Protein AF-A0A372NNR8-F1 (afdb_monomer_lite)

Foldseek 3Di:
DDPDPVPDDCVQQVLVVLVVLLVVLLVVLVDDDPDWDWDDDPHDTDTHDLSNVSNVSSVVSVVSSVVCVVQVVLFQDPVLSNLLSCLQVVLSVVVSCDSVVVDDPDPDDPDDPPPDPVVVVSVVVVVVSNVVSVVSNVVSVVSVCCRRVVSNVVVVVVVD

InterPro domains:
  IPR036927 Cytochrome c oxidase-like, subunit I superfamily [G3DSA:1.20.210.10] (8-158)
  IPR036927 Cytochrome c oxidase-like, subunit I superfamily [SSF81442] (10-155)

Sequence (160 aa):
MTIKFPFLNIKQKPFELFGLCAVVLFILSLVPFKQSSDINFHDTYFVFSIRSLFISCTVLFLFIWMLYLLTNKMSLSSKLSWIHTLATISTIAFLLMLPSGIISLNDSPKRYYAFAEAEQASFLNITTFYSAMAIILIVAQLLFLINIGAGLIKWALRRA

pLDDT: mean 80.9, std 16.67, range [40.88, 97.62]

Radius of gyration: 19.9 Å; chains: 1; bounding box: 61×29×56 Å

Secondary structure (DSSP, 8-state):
-----TT--TTT-TTHHHHHHHHHHHHHHTS----EEEEEETTEEEEEEHHHHHHHHHHHHHHHHHHHHHHGGG-S-HHHHHHHHHHHHHHHHHHHHTTTTSS-S----S--S--HHHHHHHHHHHHHHHHHHHHHHHHHHHHHHHHHHHHHHHHHHTT-

Structure (mmCIF, N/CA/C/O backbone):
data_AF-A0A372NNR8-F1
#
_entry.id   AF-A0A372NNR8-F1
#
loop_
_atom_site.group_PDB
_atom_site.id
_atom_site.type_symbol
_atom_site.label_atom_id
_atom_site.label_alt_id
_atom_site.label_comp_id
_atom_site.label_asym_id
_atom_site.label_entity_id
_atom_site.label_seq_id
_atom_site.pdbx_PDB_ins_code
_atom_site.Cartn_x
_atom_site.Cartn_y
_atom_site.Cartn_z
_atom_site.occupancy
_atom_site.B_iso_or_equiv
_atom_site.auth_seq_id
_atom_site.auth_comp_id
_atom_site.auth_asym_id
_atom_site.auth_atom_id
_atom_site.pdbx_PDB_model_num
ATOM 1 N N . MET A 1 1 ? -31.094 -1.708 -15.450 1.00 40.88 1 MET A N 1
ATOM 2 C CA . MET A 1 1 ? -30.850 -2.832 -14.522 1.00 40.88 1 MET A CA 1
ATOM 3 C C . MET A 1 1 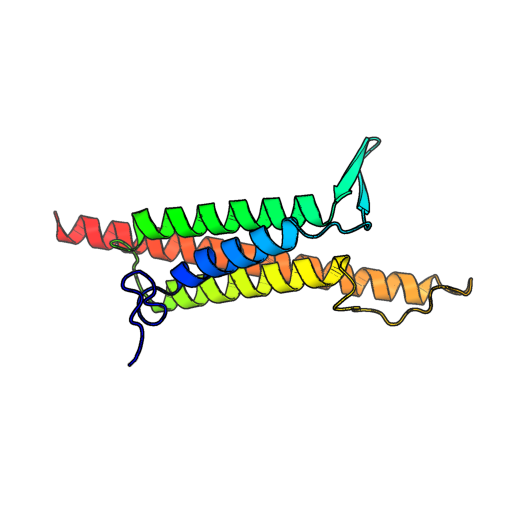? -29.422 -2.710 -14.005 1.00 40.88 1 MET A C 1
ATOM 5 O O . MET A 1 1 ? -28.489 -3.017 -14.730 1.00 40.88 1 MET A O 1
ATOM 9 N N . THR A 1 2 ? -29.223 -2.130 -12.822 1.00 51.84 2 THR A N 1
ATOM 10 C CA . THR A 1 2 ? -27.887 -1.959 -12.231 1.00 51.84 2 THR A CA 1
ATOM 11 C C . THR A 1 2 ? -27.511 -3.232 -11.486 1.00 51.84 2 THR A C 1
ATOM 13 O O . THR A 1 2 ? -28.121 -3.569 -10.474 1.00 51.84 2 THR A O 1
ATOM 16 N N . ILE A 1 3 ? -26.522 -3.956 -12.008 1.00 53.72 3 ILE A N 1
ATOM 17 C CA . ILE A 1 3 ? -25.941 -5.129 -11.353 1.00 53.72 3 ILE A CA 1
ATOM 18 C C . ILE A 1 3 ? -25.296 -4.640 -10.050 1.00 53.72 3 ILE A C 1
ATOM 20 O O . ILE A 1 3 ? -24.243 -4.005 -10.064 1.00 53.72 3 ILE A O 1
ATOM 24 N N . LYS A 1 4 ? -25.961 -4.865 -8.914 1.00 48.34 4 LYS A N 1
ATOM 25 C CA . LYS A 1 4 ? -25.379 -4.616 -7.593 1.00 48.34 4 LYS A CA 1
ATOM 26 C C . LYS A 1 4 ? -24.561 -5.842 -7.223 1.00 48.34 4 LYS A C 1
ATOM 28 O O . LYS A 1 4 ? -25.125 -6.853 -6.824 1.00 48.34 4 LYS A O 1
ATOM 33 N N . PHE A 1 5 ? -23.244 -5.753 -7.354 1.00 56.75 5 PHE A N 1
ATOM 34 C CA . PHE A 1 5 ? -22.347 -6.740 -6.768 1.00 56.75 5 PHE A CA 1
ATOM 35 C C . PHE A 1 5 ? -22.406 -6.585 -5.237 1.00 56.75 5 PHE A C 1
ATOM 37 O O . PHE A 1 5 ? -21.948 -5.565 -4.723 1.00 56.75 5 PHE A O 1
ATOM 44 N N . PRO A 1 6 ? -22.978 -7.542 -4.481 1.00 60.97 6 PRO A N 1
ATOM 45 C CA . PRO A 1 6 ? -23.166 -7.398 -3.031 1.00 60.97 6 PRO A CA 1
ATOM 46 C C . PRO A 1 6 ? -21.836 -7.343 -2.261 1.00 60.97 6 PRO A C 1
ATOM 48 O O . PRO A 1 6 ? -21.801 -6.929 -1.105 1.00 60.97 6 PRO A O 1
ATOM 51 N N . PHE A 1 7 ? -20.747 -7.747 -2.915 1.00 61.94 7 PHE A N 1
ATOM 52 C CA . PHE A 1 7 ? -19.391 -7.785 -2.382 1.00 61.94 7 PHE A CA 1
ATOM 53 C C . PHE A 1 7 ? -18.556 -6.532 -2.691 1.00 61.94 7 PHE A C 1
ATOM 55 O O . PHE A 1 7 ? -17.443 -6.451 -2.185 1.00 61.94 7 PHE A O 1
ATOM 62 N N . LEU A 1 8 ? -19.053 -5.586 -3.507 1.00 69.94 8 LEU A N 1
ATOM 63 C CA . LEU A 1 8 ? -18.301 -4.391 -3.909 1.00 69.94 8 LEU A CA 1
ATOM 64 C C . LEU A 1 8 ? -19.035 -3.104 -3.487 1.00 69.94 8 LEU A C 1
ATOM 66 O O . LEU A 1 8 ? -19.896 -2.579 -4.195 1.00 69.94 8 LEU A O 1
ATOM 70 N N . ASN A 1 9 ? -18.695 -2.585 -2.313 1.00 81.62 9 ASN A N 1
ATOM 71 C CA . ASN A 1 9 ? -19.169 -1.329 -1.749 1.00 81.62 9 ASN A CA 1
ATOM 72 C C . ASN A 1 9 ? -17.999 -0.389 -1.413 1.00 81.62 9 ASN A C 1
ATOM 74 O O . ASN A 1 9 ? -17.758 -0.028 -0.257 1.00 81.62 9 ASN A O 1
ATOM 78 N N . ILE A 1 10 ? -17.321 0.079 -2.462 1.00 81.44 10 ILE A N 1
ATOM 79 C CA . ILE A 1 10 ? -16.137 0.948 -2.376 1.00 81.44 10 ILE A CA 1
ATOM 80 C C . ILE A 1 10 ? -16.418 2.228 -1.572 1.00 81.44 10 ILE A C 1
ATOM 82 O O . ILE A 1 10 ? -15.566 2.681 -0.814 1.00 81.44 10 ILE A O 1
ATOM 86 N N . LYS A 1 11 ? -17.631 2.798 -1.675 1.00 81.38 11 LYS A N 1
ATOM 87 C CA . LYS A 1 11 ? -18.001 4.029 -0.949 1.00 81.38 11 LYS A CA 1
ATOM 88 C C . LYS A 1 11 ? -17.876 3.872 0.567 1.00 81.38 11 LYS A C 1
ATOM 90 O O . LYS A 1 11 ? -17.470 4.814 1.243 1.00 81.38 11 LYS A O 1
ATOM 95 N N . GLN A 1 12 ? -18.236 2.705 1.096 1.00 82.06 12 GLN A N 1
ATOM 96 C CA . GLN A 1 12 ? -18.204 2.432 2.535 1.00 82.06 12 GLN A CA 1
ATOM 97 C C . GLN A 1 12 ? -16.937 1.677 2.960 1.00 82.06 12 GLN A C 1
ATOM 99 O O . GLN A 1 12 ? -16.474 1.847 4.089 1.00 82.06 12 GLN A O 1
ATOM 104 N N . LYS A 1 13 ? -16.374 0.861 2.063 1.00 88.12 13 LYS A N 1
ATOM 105 C CA . LYS A 1 13 ? -15.235 -0.030 2.301 1.00 88.12 13 LYS A CA 1
ATOM 106 C C . LYS A 1 13 ? -14.141 0.229 1.258 1.00 88.12 13 LYS A C 1
ATOM 108 O O . LYS A 1 13 ? -14.004 -0.538 0.307 1.00 88.12 13 LYS A O 1
ATOM 113 N N . PRO A 1 14 ? -13.336 1.292 1.429 1.00 90.94 14 PRO A N 1
ATOM 114 C CA . PRO A 1 14 ? -12.308 1.655 0.453 1.00 90.94 14 PRO A CA 1
ATOM 115 C C . PRO A 1 14 ? -11.310 0.533 0.178 1.00 90.94 14 PRO A C 1
ATOM 117 O O . PRO A 1 14 ? -10.893 0.355 -0.960 1.00 90.94 14 PRO A O 1
ATOM 120 N N . PHE A 1 15 ? -10.978 -0.264 1.196 1.00 92.31 15 PHE A N 1
ATOM 121 C CA . PHE A 1 15 ? -9.998 -1.345 1.101 1.00 92.31 15 PHE A CA 1
ATOM 122 C C . PHE A 1 15 ? -10.355 -2.423 0.067 1.00 92.31 15 PHE A C 1
ATOM 124 O O . PHE A 1 15 ? -9.472 -3.163 -0.348 1.00 92.31 15 PHE A O 1
ATOM 131 N N . GLU A 1 16 ? -11.607 -2.520 -0.392 1.00 93.38 16 GLU A N 1
ATOM 132 C CA . GLU A 1 16 ? -11.984 -3.419 -1.493 1.00 93.38 16 GLU A CA 1
ATOM 133 C C . GLU A 1 16 ? -11.258 -3.083 -2.806 1.00 93.38 16 GLU A C 1
ATOM 135 O O . GLU A 1 16 ? -11.070 -3.964 -3.646 1.00 93.38 16 GLU A O 1
ATOM 140 N N . LEU A 1 17 ? -10.763 -1.847 -2.951 1.00 94.62 17 LEU A N 1
ATOM 141 C CA . LEU A 1 17 ? -9.874 -1.462 -4.046 1.00 94.62 17 LEU A CA 1
ATOM 142 C C . LEU A 1 17 ? -8.587 -2.293 -4.070 1.00 94.62 17 LEU A C 1
ATOM 144 O O . LEU A 1 17 ? -8.113 -2.604 -5.156 1.00 94.62 17 LEU A O 1
ATOM 148 N N . PHE A 1 18 ? -8.052 -2.720 -2.919 1.00 96.00 18 PHE A N 1
ATOM 149 C CA . PHE A 1 18 ? -6.886 -3.610 -2.895 1.00 96.00 18 PHE A CA 1
ATOM 150 C C . PHE A 1 18 ? -7.185 -4.952 -3.565 1.00 96.00 18 PHE A C 1
ATOM 152 O O . PHE A 1 18 ? -6.376 -5.424 -4.357 1.00 96.00 18 PHE A O 1
ATOM 159 N N . GLY A 1 19 ? -8.359 -5.536 -3.307 1.00 94.19 19 GLY A N 1
ATOM 160 C CA . GLY A 1 19 ? -8.788 -6.772 -3.963 1.00 94.19 19 GLY A CA 1
ATOM 161 C C . GLY A 1 19 ? -8.934 -6.596 -5.477 1.00 94.19 19 GLY A C 1
ATOM 162 O O . GLY A 1 19 ? -8.433 -7.415 -6.245 1.00 94.19 19 GLY A O 1
ATOM 163 N N . LEU A 1 20 ? -9.544 -5.490 -5.918 1.00 94.50 20 LEU A N 1
ATOM 164 C CA . LEU A 1 20 ? -9.673 -5.174 -7.345 1.00 94.50 20 LEU A CA 1
ATOM 165 C C . LEU A 1 20 ? -8.300 -4.986 -8.006 1.00 94.50 20 LEU A C 1
ATOM 167 O O . LEU A 1 20 ? -8.031 -5.586 -9.046 1.00 94.50 20 LEU A O 1
ATOM 171 N N . CYS A 1 21 ? -7.410 -4.205 -7.391 1.00 95.38 21 CYS A N 1
ATOM 172 C CA . CYS A 1 21 ? -6.052 -4.003 -7.886 1.00 95.38 21 CYS A CA 1
ATOM 173 C C . CYS A 1 21 ? -5.249 -5.308 -7.911 1.00 95.38 21 CYS A C 1
ATOM 175 O O . CYS A 1 21 ? -4.512 -5.537 -8.866 1.00 95.38 21 CYS A O 1
ATOM 177 N N . ALA A 1 22 ? -5.413 -6.186 -6.918 1.00 95.94 22 ALA A N 1
ATOM 178 C CA . ALA A 1 22 ? -4.773 -7.497 -6.910 1.00 95.94 22 ALA A CA 1
ATOM 179 C C . ALA A 1 22 ? -5.223 -8.355 -8.100 1.00 95.94 22 ALA A C 1
ATOM 181 O O . ALA A 1 22 ? -4.382 -8.939 -8.774 1.00 95.94 22 ALA A O 1
ATOM 182 N N . VAL A 1 23 ? -6.524 -8.385 -8.412 1.00 95.81 23 VAL A N 1
ATOM 183 C CA . VAL A 1 23 ? -7.039 -9.112 -9.587 1.00 95.81 23 VAL A CA 1
ATOM 184 C C . VAL A 1 23 ? -6.446 -8.552 -10.881 1.00 95.81 23 VAL A C 1
ATOM 186 O O . VAL A 1 23 ? -5.995 -9.321 -11.728 1.00 95.81 23 VAL A O 1
ATOM 189 N N . VAL A 1 24 ? -6.389 -7.225 -11.025 1.00 95.00 24 VAL A N 1
ATOM 190 C CA . VAL A 1 24 ? -5.794 -6.581 -12.208 1.00 95.00 24 VAL A CA 1
ATOM 191 C C . VAL A 1 24 ? -4.310 -6.933 -12.343 1.00 95.00 24 VAL A C 1
ATOM 193 O O . VAL A 1 24 ? -3.886 -7.368 -13.412 1.00 95.00 24 VAL A O 1
ATOM 196 N N . LEU A 1 25 ? -3.524 -6.801 -11.271 1.00 94.31 25 LEU A N 1
ATOM 197 C CA . LEU A 1 25 ? -2.094 -7.130 -11.279 1.00 94.31 25 LEU A CA 1
ATOM 198 C C . LEU A 1 25 ? -1.842 -8.617 -11.539 1.00 94.31 25 LEU A C 1
ATOM 200 O O . LEU A 1 25 ? -0.913 -8.963 -12.268 1.00 94.31 25 LEU A O 1
ATOM 204 N N . PHE A 1 26 ? -2.694 -9.492 -11.008 1.00 95.19 26 PHE A N 1
ATOM 205 C CA . PHE A 1 26 ? -2.616 -10.922 -11.264 1.00 95.19 26 PHE A CA 1
ATOM 206 C C . PHE A 1 26 ? -2.832 -11.228 -12.744 1.00 95.19 26 PHE A C 1
ATOM 208 O O . PHE A 1 26 ? -2.017 -11.928 -13.341 1.00 95.19 26 PHE A O 1
ATOM 215 N N . ILE A 1 27 ? -3.873 -10.655 -13.358 1.00 94.69 27 ILE A N 1
ATOM 216 C CA . ILE A 1 27 ? -4.137 -10.812 -14.795 1.00 94.69 27 ILE A CA 1
ATOM 217 C C . ILE A 1 27 ? -2.953 -10.282 -15.615 1.00 94.69 27 ILE A C 1
ATOM 219 O O . ILE A 1 27 ? -2.485 -10.970 -16.522 1.00 94.69 27 ILE A O 1
ATOM 223 N N . LEU A 1 28 ? -2.415 -9.108 -15.265 1.00 90.50 28 LEU A N 1
ATOM 224 C CA . LEU A 1 28 ? -1.228 -8.553 -15.923 1.00 90.50 28 LEU A CA 1
ATOM 225 C C . LEU A 1 28 ? -0.009 -9.473 -15.783 1.00 90.50 28 LEU A C 1
ATOM 227 O O . LEU A 1 28 ? 0.757 -9.610 -16.730 1.00 90.50 28 LEU A O 1
ATOM 231 N N . SER A 1 29 ? 0.152 -10.170 -14.658 1.00 89.75 29 SER A N 1
ATOM 232 C CA . SER A 1 29 ? 1.264 -11.107 -14.452 1.00 89.75 29 SER A CA 1
ATOM 233 C C . SER A 1 29 ? 1.238 -12.338 -15.369 1.00 89.75 29 SER A C 1
ATOM 235 O O . SER A 1 29 ? 2.256 -13.018 -15.517 1.00 89.75 29 SER A O 1
ATOM 237 N N . LEU A 1 30 ? 0.093 -12.643 -15.988 1.00 89.75 30 LEU A N 1
ATOM 238 C CA . LEU A 1 30 ? -0.030 -13.739 -16.953 1.00 89.75 30 LEU A CA 1
ATOM 239 C C . LEU A 1 30 ? 0.486 -13.347 -18.344 1.00 89.75 30 LEU A C 1
ATOM 241 O O . LEU A 1 30 ? 0.741 -14.224 -19.170 1.00 89.75 30 LEU A O 1
ATOM 245 N N . VAL A 1 31 ? 0.664 -12.049 -18.604 1.00 87.94 31 VAL A N 1
ATOM 246 C CA . VAL A 1 31 ? 1.198 -11.553 -19.872 1.00 87.94 31 VAL A CA 1
ATOM 247 C C . VAL A 1 31 ? 2.701 -11.873 -19.948 1.00 87.94 31 VAL A C 1
ATOM 249 O O . VAL A 1 31 ? 3.449 -11.554 -19.020 1.00 87.94 31 VAL A O 1
ATOM 252 N N . PRO A 1 32 ? 3.183 -12.502 -21.037 1.00 77.81 32 PRO A N 1
ATOM 253 C CA . PRO A 1 32 ? 4.587 -12.867 -21.180 1.00 77.81 32 PRO A CA 1
ATOM 254 C C . PRO A 1 32 ? 5.436 -11.637 -21.526 1.00 77.81 32 PRO A C 1
ATOM 256 O O . PRO A 1 32 ? 5.688 -11.328 -22.691 1.00 77.81 32 PRO A O 1
ATOM 259 N N . PHE A 1 33 ? 5.902 -10.930 -20.500 1.00 73.94 33 PHE A N 1
ATOM 260 C CA . PHE A 1 33 ? 6.883 -9.862 -20.662 1.00 73.94 33 PHE A CA 1
ATOM 261 C C . PHE A 1 33 ? 8.290 -10.444 -20.841 1.00 73.94 33 PHE A C 1
ATOM 263 O O . PHE A 1 33 ? 8.739 -11.261 -20.041 1.00 73.94 33 PHE A O 1
ATOM 270 N N . LYS A 1 34 ? 9.010 -9.989 -21.873 1.00 68.62 34 LYS A N 1
ATOM 271 C CA . LYS A 1 34 ? 10.403 -10.393 -22.152 1.00 68.62 34 LYS A CA 1
ATOM 272 C C . LYS A 1 34 ? 11.450 -9.576 -21.381 1.00 68.62 34 LYS A C 1
ATOM 274 O O . LYS A 1 34 ? 12.640 -9.784 -21.572 1.00 68.62 34 LYS A O 1
ATOM 279 N N . GLN A 1 35 ? 11.015 -8.624 -20.557 1.00 66.25 35 GLN A N 1
ATOM 280 C CA . GLN A 1 35 ? 11.888 -7.689 -19.857 1.00 66.25 35 GLN A CA 1
ATOM 281 C C . GLN A 1 35 ? 12.224 -8.223 -18.457 1.00 66.25 35 GLN A C 1
ATOM 283 O O . GLN A 1 35 ? 11.332 -8.417 -17.624 1.00 66.25 35 GLN A O 1
ATOM 288 N N . SER A 1 36 ? 13.509 -8.469 -18.213 1.00 65.19 36 SER A N 1
ATOM 289 C CA . SER A 1 36 ? 14.078 -8.742 -16.893 1.00 65.19 36 SER A CA 1
ATOM 290 C C . SER A 1 36 ? 14.868 -7.529 -16.410 1.00 65.19 36 SER A C 1
ATOM 292 O O . SER A 1 36 ? 15.457 -6.798 -17.208 1.00 65.19 36 SER A O 1
ATOM 294 N N . SER A 1 37 ? 14.837 -7.293 -15.103 1.00 60.53 37 SER A N 1
ATOM 295 C CA . SER A 1 37 ? 15.680 -6.312 -14.432 1.00 60.53 37 SER A CA 1
ATOM 296 C C . SER A 1 37 ? 16.684 -7.064 -13.571 1.00 60.53 37 SER A C 1
ATOM 298 O O . SER A 1 37 ? 16.297 -7.846 -12.700 1.00 60.53 37 SER A O 1
ATOM 300 N N . ASP A 1 38 ? 17.963 -6.820 -13.823 1.00 62.28 38 ASP A N 1
ATOM 301 C CA . ASP A 1 38 ? 19.051 -7.469 -13.103 1.00 62.28 38 ASP A CA 1
ATOM 302 C C . ASP A 1 38 ? 19.474 -6.565 -11.941 1.00 62.28 38 ASP A C 1
ATOM 304 O O . ASP A 1 38 ? 19.850 -5.407 -12.146 1.00 62.28 38 ASP A O 1
ATOM 308 N N . ILE A 1 39 ? 19.377 -7.072 -10.710 1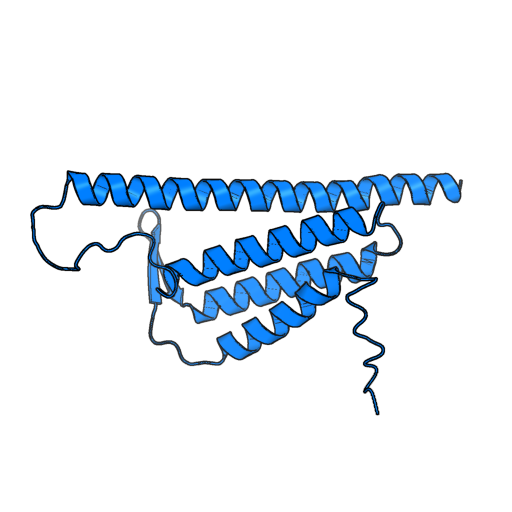.00 61.31 39 ILE A N 1
ATOM 309 C CA . ILE A 1 39 ? 19.843 -6.378 -9.506 1.00 61.31 39 ILE A CA 1
ATOM 310 C C . ILE A 1 39 ? 21.130 -7.063 -9.047 1.00 61.31 39 ILE A C 1
ATOM 312 O O . ILE A 1 39 ? 21.114 -8.229 -8.648 1.00 61.31 39 ILE A O 1
ATOM 316 N N . ASN A 1 40 ? 22.241 -6.327 -9.092 1.00 63.19 40 ASN A N 1
ATOM 317 C CA . ASN A 1 40 ? 23.520 -6.780 -8.553 1.00 63.19 40 ASN A CA 1
ATOM 318 C C . ASN A 1 40 ? 23.544 -6.525 -7.047 1.00 63.19 40 ASN A C 1
ATOM 320 O O . ASN A 1 40 ? 23.583 -5.370 -6.619 1.00 63.19 40 ASN A O 1
ATOM 324 N N . PHE A 1 41 ? 23.523 -7.588 -6.244 1.00 59.91 41 PHE A N 1
ATOM 325 C CA . PHE A 1 41 ? 23.625 -7.478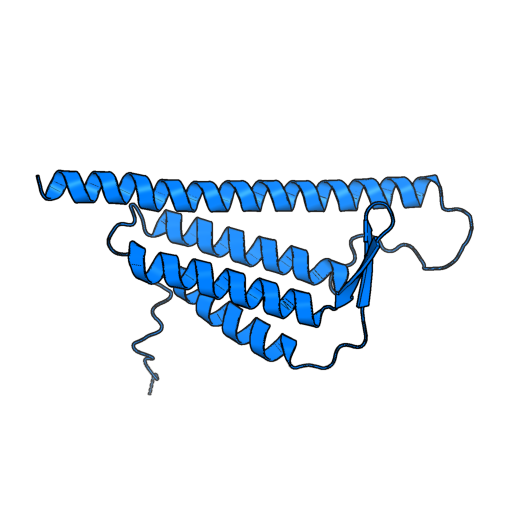 -4.792 1.00 59.91 41 PHE A CA 1
ATOM 326 C C . PHE A 1 41 ? 24.918 -8.130 -4.313 1.00 59.91 41 PHE A C 1
ATOM 328 O O . PHE A 1 41 ? 24.977 -9.353 -4.237 1.00 59.91 41 PHE A O 1
ATOM 335 N N . HIS A 1 42 ? 25.937 -7.308 -4.027 1.00 54.47 42 HIS A N 1
ATOM 336 C CA . HIS A 1 42 ? 27.204 -7.696 -3.385 1.00 54.47 42 HIS A CA 1
ATOM 337 C C . HIS A 1 42 ? 27.750 -9.082 -3.809 1.00 54.47 42 HIS A C 1
ATOM 339 O O . HIS A 1 42 ? 28.148 -9.848 -2.947 1.00 54.47 42 HIS A O 1
ATOM 345 N N . ASP A 1 43 ? 27.746 -9.401 -5.114 1.00 55.25 43 ASP A N 1
ATOM 346 C CA . ASP A 1 43 ? 28.229 -10.656 -5.746 1.00 55.25 43 ASP A CA 1
ATOM 347 C C . ASP A 1 43 ? 27.173 -11.731 -6.095 1.00 55.25 43 ASP A C 1
ATOM 349 O O . ASP A 1 43 ? 27.519 -12.801 -6.594 1.00 55.25 43 ASP A O 1
ATOM 353 N N . THR A 1 44 ? 25.873 -11.452 -5.935 1.00 47.44 44 THR A N 1
ATOM 354 C CA . THR A 1 44 ? 24.779 -12.300 -6.458 1.00 47.44 44 THR A CA 1
ATOM 355 C C . THR A 1 44 ? 23.954 -11.562 -7.514 1.00 47.44 44 THR A C 1
ATOM 357 O O . THR A 1 44 ? 23.514 -10.431 -7.298 1.00 47.44 44 THR A O 1
ATOM 360 N N . TYR A 1 45 ? 23.697 -12.227 -8.646 1.00 51.03 45 TYR A N 1
ATOM 361 C CA . TYR A 1 45 ? 22.767 -11.752 -9.671 1.00 51.03 45 TYR A CA 1
ATOM 362 C C . TYR A 1 45 ? 21.341 -12.168 -9.306 1.00 51.03 45 TYR A C 1
ATOM 364 O O . TYR A 1 45 ? 20.958 -13.327 -9.482 1.00 51.03 45 TYR A O 1
ATOM 372 N N . PHE A 1 46 ? 20.538 -11.225 -8.812 1.00 58.84 46 PHE A N 1
ATOM 373 C CA . PHE A 1 46 ? 19.097 -11.428 -8.688 1.00 58.84 46 PHE A CA 1
ATOM 374 C C . PHE A 1 46 ? 18.410 -10.947 -9.967 1.00 58.84 46 PHE A C 1
ATOM 376 O O . PHE A 1 46 ? 18.253 -9.747 -10.194 1.00 58.84 46 PHE A O 1
ATOM 383 N N . VAL A 1 47 ? 17.985 -11.897 -10.800 1.00 63.19 47 VAL A N 1
ATOM 384 C CA . VAL A 1 47 ? 17.174 -11.618 -11.991 1.00 63.19 47 VAL A CA 1
ATOM 385 C C . VAL A 1 47 ? 15.711 -11.508 -11.561 1.00 63.19 47 VAL A C 1
ATOM 387 O O . VAL A 1 47 ? 15.044 -12.516 -11.310 1.00 63.19 47 VAL A O 1
ATOM 390 N N . PHE A 1 48 ? 15.195 -10.283 -11.465 1.00 69.44 48 PHE A N 1
ATOM 391 C CA . PHE A 1 48 ? 13.778 -10.036 -11.209 1.00 69.44 48 PHE A CA 1
ATOM 392 C C . PHE A 1 48 ? 13.039 -9.820 -12.528 1.00 69.44 48 PHE A C 1
ATOM 394 O O . PHE A 1 48 ? 13.299 -8.879 -13.275 1.00 69.44 48 PHE A O 1
ATOM 401 N N . SER A 1 49 ? 12.068 -10.684 -12.821 1.00 78.44 49 SER A N 1
ATOM 402 C CA . SER A 1 49 ? 11.153 -10.448 -13.939 1.00 78.44 49 SER A CA 1
ATOM 403 C C . SER A 1 49 ? 10.046 -9.474 -13.526 1.00 78.44 49 SER A C 1
ATOM 405 O O . SER A 1 49 ? 9.558 -9.524 -12.392 1.00 78.44 49 SER A O 1
ATOM 407 N N . ILE A 1 50 ? 9.579 -8.634 -14.456 1.00 81.00 50 ILE A N 1
ATOM 408 C CA . ILE A 1 50 ? 8.403 -7.772 -14.224 1.00 81.00 50 ILE A CA 1
ATOM 409 C C . ILE A 1 50 ? 7.163 -8.595 -13.828 1.00 81.00 50 ILE A C 1
ATOM 411 O O . ILE A 1 50 ? 6.339 -8.157 -13.028 1.00 81.00 50 ILE A O 1
ATOM 415 N N . ARG A 1 51 ? 7.081 -9.845 -14.303 1.00 85.56 51 ARG A N 1
ATOM 416 C CA . ARG A 1 51 ? 6.072 -10.818 -13.879 1.00 85.56 51 ARG A CA 1
ATOM 417 C C . ARG A 1 51 ? 6.168 -11.130 -12.386 1.00 85.56 51 ARG A C 1
ATOM 419 O O . ARG A 1 51 ? 5.156 -11.051 -11.695 1.00 85.56 51 ARG A O 1
ATOM 426 N N . SER A 1 52 ? 7.359 -11.464 -11.887 1.00 86.38 52 SER A N 1
ATOM 427 C CA . SER A 1 52 ? 7.587 -11.716 -10.457 1.00 86.38 52 SER A CA 1
ATOM 428 C C . SER A 1 52 ? 7.190 -10.500 -9.623 1.00 86.38 52 SER A C 1
ATOM 430 O O . SER A 1 52 ? 6.600 -10.646 -8.558 1.00 86.38 52 SER A O 1
ATOM 432 N N . LEU A 1 53 ? 7.451 -9.299 -10.139 1.00 87.25 53 LEU A N 1
ATOM 433 C CA . LEU A 1 53 ? 7.103 -8.044 -9.489 1.00 87.25 53 LEU A CA 1
ATOM 434 C C . LEU A 1 53 ? 5.572 -7.861 -9.388 1.00 87.25 53 LEU A C 1
ATOM 436 O O . LEU A 1 53 ? 5.056 -7.618 -8.295 1.00 87.25 53 LEU A O 1
ATOM 440 N N . PHE A 1 54 ? 4.818 -8.088 -10.471 1.00 91.19 54 PHE A N 1
ATOM 441 C CA . PHE A 1 54 ? 3.348 -8.066 -10.426 1.00 91.19 54 PHE A CA 1
ATOM 442 C C . PHE A 1 54 ? 2.751 -9.128 -9.495 1.00 91.19 54 PHE A C 1
ATOM 444 O O . PHE A 1 54 ? 1.784 -8.837 -8.786 1.00 91.19 54 PHE A O 1
ATOM 451 N N . ILE A 1 55 ? 3.331 -10.332 -9.444 1.00 92.75 55 ILE A N 1
ATOM 452 C CA . ILE A 1 55 ? 2.903 -11.383 -8.508 1.00 92.75 55 ILE A CA 1
ATOM 453 C C . ILE A 1 55 ? 3.145 -10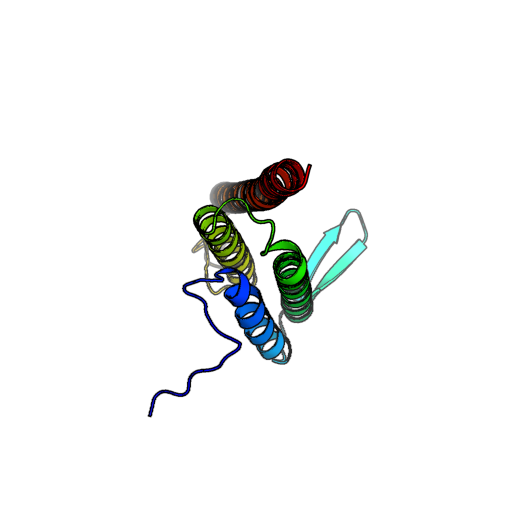.936 -7.060 1.00 92.75 55 ILE A C 1
ATOM 455 O O . ILE A 1 55 ? 2.232 -11.021 -6.240 1.00 92.75 55 ILE A O 1
ATOM 459 N N . SER A 1 56 ? 4.323 -10.393 -6.746 1.00 92.12 56 SER A N 1
ATOM 460 C CA . SER A 1 56 ? 4.633 -9.878 -5.406 1.00 92.12 56 SER A CA 1
ATOM 461 C C . SER A 1 56 ? 3.662 -8.777 -4.973 1.00 92.12 56 SER A C 1
ATOM 463 O O . SER A 1 56 ? 3.127 -8.825 -3.864 1.00 92.12 56 SER A O 1
ATOM 465 N N . CYS A 1 57 ? 3.359 -7.819 -5.855 1.00 94.31 57 CYS A N 1
ATOM 466 C CA . CYS A 1 57 ? 2.376 -6.771 -5.563 1.00 94.31 57 CYS A CA 1
ATOM 467 C C . CYS A 1 57 ? 0.950 -7.324 -5.414 1.00 94.31 57 CYS A C 1
ATOM 469 O O . CYS A 1 57 ? 0.203 -6.854 -4.557 1.00 94.31 57 CYS A O 1
ATOM 471 N N . THR A 1 58 ? 0.582 -8.348 -6.190 1.00 96.38 58 THR A N 1
ATOM 472 C CA . THR A 1 58 ? -0.701 -9.058 -6.042 1.00 96.38 58 THR A CA 1
ATOM 473 C C . THR A 1 58 ? -0.826 -9.660 -4.645 1.00 96.38 58 THR A C 1
ATOM 475 O O . THR A 1 58 ? -1.818 -9.420 -3.958 1.00 96.38 58 THR A O 1
ATOM 478 N N . VAL A 1 59 ? 0.190 -10.407 -4.202 1.00 97.06 59 VAL A N 1
ATOM 479 C CA . VAL A 1 59 ? 0.210 -11.033 -2.872 1.00 97.06 59 VAL A CA 1
ATOM 480 C C . VAL A 1 59 ? 0.139 -9.974 -1.773 1.00 97.06 59 VAL A C 1
ATOM 482 O O . VAL A 1 59 ? -0.651 -10.120 -0.842 1.00 97.06 59 VAL A O 1
ATOM 485 N N . LEU A 1 60 ? 0.894 -8.879 -1.905 1.00 95.94 60 LEU A N 1
ATOM 486 C CA . LEU A 1 60 ? 0.869 -7.770 -0.950 1.00 95.94 60 LEU A CA 1
ATOM 487 C C . LEU A 1 60 ? -0.526 -7.135 -0.838 1.00 95.94 60 LEU A C 1
ATOM 489 O O . LEU A 1 60 ? -1.022 -6.920 0.268 1.00 95.94 60 LEU A O 1
ATOM 493 N N . PHE A 1 61 ? -1.188 -6.863 -1.964 1.00 97.12 61 PHE A N 1
ATOM 494 C CA . PHE A 1 61 ? -2.540 -6.304 -1.958 1.00 97.12 61 PHE A CA 1
ATOM 495 C C . PHE A 1 61 ? -3.575 -7.272 -1.392 1.00 97.12 61 PHE A C 1
ATOM 497 O O . PHE A 1 61 ? -4.421 -6.841 -0.609 1.00 97.12 61 PHE A O 1
ATOM 504 N N . LEU A 1 62 ? -3.492 -8.569 -1.704 1.00 97.06 62 LEU A N 1
ATOM 505 C CA . LEU A 1 62 ? -4.358 -9.577 -1.086 1.00 97.06 62 LEU A CA 1
ATOM 506 C C . LEU A 1 62 ? -4.139 -9.663 0.425 1.00 97.06 62 LEU A C 1
ATOM 508 O O . LEU A 1 62 ? -5.109 -9.753 1.177 1.00 97.06 62 LEU A O 1
ATOM 512 N N . PHE A 1 63 ? -2.888 -9.585 0.876 1.00 97.12 63 PHE A N 1
ATOM 513 C CA . PHE A 1 63 ? -2.551 -9.592 2.294 1.00 97.12 63 PHE A CA 1
ATOM 514 C C . PHE A 1 63 ? -3.162 -8.389 3.026 1.00 97.12 63 PHE A C 1
ATOM 516 O O . PHE A 1 63 ? -3.879 -8.568 4.013 1.00 97.12 63 PHE A O 1
ATOM 523 N N . ILE A 1 64 ? -2.967 -7.170 2.512 1.00 95.62 64 ILE A N 1
ATOM 524 C CA . ILE A 1 64 ? -3.547 -5.949 3.100 1.00 95.62 64 ILE A CA 1
ATOM 525 C C . ILE A 1 64 ? -5.082 -5.994 3.051 1.00 95.62 64 ILE A C 1
ATOM 527 O O . ILE A 1 64 ? -5.749 -5.649 4.030 1.00 95.62 64 ILE A O 1
ATOM 531 N N . TRP A 1 65 ? -5.656 -6.454 1.938 1.00 95.75 65 TRP A N 1
ATOM 532 C CA . TRP A 1 65 ? -7.101 -6.622 1.789 1.00 95.75 65 TRP A CA 1
ATOM 533 C C . TRP A 1 65 ? -7.675 -7.579 2.841 1.00 95.75 65 TRP A C 1
ATOM 535 O O . TRP A 1 65 ? -8.658 -7.250 3.507 1.00 95.75 65 TRP A O 1
ATOM 545 N N . MET A 1 66 ? -7.024 -8.724 3.052 1.00 95.62 66 MET A N 1
ATOM 546 C CA . MET A 1 66 ? -7.399 -9.706 4.068 1.00 95.62 66 MET A CA 1
ATOM 547 C C . MET A 1 66 ? -7.303 -9.130 5.485 1.00 95.62 66 MET A C 1
ATOM 549 O O . MET A 1 66 ? -8.235 -9.304 6.273 1.00 95.62 66 MET A O 1
ATOM 553 N N . LEU A 1 67 ? -6.234 -8.395 5.810 1.00 94.94 67 LEU A N 1
ATOM 554 C CA . LEU A 1 67 ? -6.124 -7.720 7.106 1.00 94.94 67 LEU A CA 1
ATOM 555 C C . LEU A 1 67 ? -7.294 -6.758 7.334 1.00 94.94 67 LEU A C 1
ATOM 557 O O . LEU A 1 67 ? -7.888 -6.754 8.415 1.00 94.94 67 LEU A O 1
ATOM 561 N N . TYR A 1 68 ? -7.684 -5.985 6.320 1.00 94.00 68 TYR A N 1
ATOM 562 C CA . TYR A 1 68 ? -8.859 -5.122 6.415 1.00 94.00 68 TYR A CA 1
ATOM 563 C C . TYR A 1 68 ? -10.163 -5.896 6.584 1.00 94.00 68 TYR A C 1
ATOM 565 O O . TYR A 1 68 ? -10.998 -5.487 7.388 1.00 94.00 68 TYR A O 1
ATOM 573 N N . LEU A 1 69 ? -10.359 -7.018 5.889 1.00 92.25 69 LEU A N 1
ATOM 574 C CA . LEU A 1 69 ? -11.554 -7.846 6.082 1.00 92.25 69 LEU A CA 1
ATOM 575 C C . LEU A 1 69 ? -11.700 -8.304 7.540 1.00 92.25 69 LEU A C 1
ATOM 577 O O . LEU A 1 69 ? -12.809 -8.279 8.082 1.00 92.25 69 LEU A O 1
ATOM 581 N N . LEU A 1 70 ? -10.584 -8.644 8.188 1.00 92.19 70 LEU A N 1
ATOM 582 C CA . LEU A 1 70 ? -10.551 -9.060 9.591 1.00 92.19 70 LEU A CA 1
ATOM 583 C C . LEU A 1 70 ? -10.749 -7.884 10.564 1.00 92.19 70 LEU A C 1
ATOM 585 O O . LEU A 1 70 ? -11.413 -8.028 11.591 1.00 92.19 70 LEU A O 1
ATOM 589 N N . THR A 1 71 ? -10.206 -6.708 10.244 1.00 92.25 71 THR A N 1
ATOM 590 C CA . THR A 1 71 ? -10.080 -5.578 11.188 1.00 92.25 71 THR A CA 1
ATOM 591 C C . THR A 1 71 ? -11.036 -4.411 10.943 1.00 92.25 71 THR A C 1
ATOM 593 O O . THR A 1 71 ? -11.164 -3.536 11.800 1.00 92.25 71 THR A O 1
ATOM 596 N N . ASN A 1 72 ? -11.774 -4.382 9.830 1.00 86.88 72 ASN A N 1
ATOM 597 C CA . ASN A 1 72 ? -12.618 -3.242 9.448 1.00 86.88 72 ASN A CA 1
ATOM 598 C C . ASN A 1 72 ? -13.687 -2.891 10.500 1.00 86.88 72 ASN A C 1
ATOM 600 O O . ASN A 1 72 ? -13.990 -1.721 10.713 1.00 86.88 72 ASN A O 1
ATOM 604 N N . LYS A 1 73 ? -14.226 -3.887 11.217 1.00 86.38 73 LYS A N 1
ATOM 605 C CA . LYS A 1 73 ? -15.195 -3.657 12.310 1.00 86.38 73 LYS A CA 1
ATOM 606 C C . LYS A 1 73 ? -14.604 -2.866 13.487 1.00 86.38 73 LYS A C 1
ATOM 608 O O . LYS A 1 73 ? -15.356 -2.310 14.280 1.00 86.38 73 LYS A O 1
ATOM 613 N N . MET A 1 74 ? -13.278 -2.849 13.597 1.00 89.00 74 MET A N 1
ATOM 614 C CA . MET A 1 74 ? -12.504 -2.224 14.668 1.00 89.00 74 MET A CA 1
ATOM 615 C C . MET A 1 74 ? -11.721 -1.009 14.161 1.00 89.00 74 MET A C 1
ATOM 617 O O . MET A 1 74 ? -10.881 -0.495 14.881 1.00 89.00 74 MET A O 1
ATOM 621 N N . SER A 1 75 ? -11.954 -0.543 12.931 1.00 89.44 75 SER A N 1
ATOM 622 C CA . SER A 1 75 ? -11.269 0.640 12.401 1.00 89.44 75 SER A CA 1
ATOM 623 C C . SER A 1 75 ? -11.821 1.925 13.028 1.00 89.44 75 SER A C 1
ATOM 625 O O . SER A 1 75 ? -13.036 2.094 13.142 1.00 89.44 75 SER A O 1
ATOM 627 N N . LEU A 1 76 ? -10.937 2.852 13.408 1.00 90.81 76 LEU A N 1
ATOM 628 C CA . LEU A 1 76 ? -11.312 4.117 14.047 1.00 90.81 76 LEU A CA 1
ATOM 629 C C . LEU A 1 76 ? -12.158 5.007 13.126 1.00 90.81 76 LEU A C 1
ATOM 631 O O . LEU A 1 76 ? -13.140 5.607 13.573 1.00 90.81 76 LEU A O 1
ATOM 635 N N . SER A 1 77 ? -11.761 5.129 11.858 1.00 91.44 77 SER A N 1
ATOM 636 C CA . SER A 1 77 ? -12.410 6.013 10.890 1.00 91.44 77 SER A CA 1
ATOM 637 C C . SER A 1 77 ? -12.306 5.488 9.460 1.00 91.44 77 SER A C 1
ATOM 639 O O . SER A 1 77 ? -11.236 5.096 8.994 1.00 91.44 77 SER A O 1
ATOM 641 N N . SER A 1 78 ? -13.412 5.584 8.717 1.00 90.56 78 SER A N 1
ATOM 642 C CA . SER A 1 78 ? -13.441 5.288 7.277 1.00 90.56 78 SER A CA 1
ATOM 643 C C . SER A 1 78 ? -12.557 6.254 6.471 1.00 90.56 78 SER A C 1
ATOM 645 O O . SER A 1 78 ? -11.953 5.850 5.480 1.00 90.56 78 SER A O 1
ATOM 647 N N . LYS A 1 79 ? -12.393 7.508 6.926 1.00 92.56 79 LYS A N 1
ATOM 648 C CA . LYS A 1 79 ? -11.527 8.496 6.255 1.00 92.56 79 LYS A CA 1
ATOM 649 C C . LYS A 1 79 ? -10.055 8.075 6.276 1.00 92.56 79 LYS A C 1
ATOM 651 O O . LYS A 1 79 ? -9.379 8.196 5.263 1.00 92.56 79 LYS A O 1
ATOM 656 N N . LEU A 1 80 ? -9.570 7.539 7.401 1.00 93.44 80 LEU A N 1
ATOM 657 C CA . LEU A 1 80 ? -8.196 7.030 7.500 1.00 93.44 80 LEU A CA 1
ATOM 658 C C . LEU A 1 80 ? -8.000 5.801 6.608 1.00 93.44 80 LEU A C 1
ATOM 660 O O . LEU A 1 80 ? -6.968 5.683 5.954 1.00 93.44 80 LEU A O 1
ATOM 664 N N . SER A 1 81 ? -9.010 4.928 6.517 1.00 94.25 81 SER A N 1
ATOM 665 C CA . SER A 1 81 ? -8.979 3.798 5.583 1.00 94.25 81 SER A CA 1
ATOM 666 C C . SER A 1 81 ? -8.897 4.256 4.126 1.00 94.25 81 SER A C 1
ATOM 668 O O . SER A 1 81 ? -8.164 3.653 3.348 1.00 94.25 81 SER A O 1
ATOM 670 N N . TRP A 1 82 ? -9.597 5.333 3.757 1.00 95.25 82 TRP A N 1
ATOM 671 C CA . TRP A 1 82 ? -9.498 5.946 2.429 1.00 95.25 82 TRP A CA 1
ATOM 672 C C . TRP A 1 82 ? -8.099 6.495 2.146 1.00 95.25 82 TRP A C 1
ATOM 674 O O . TRP A 1 82 ? -7.532 6.176 1.103 1.00 95.25 82 TRP A O 1
ATOM 684 N N . ILE A 1 83 ? -7.535 7.272 3.077 1.00 96.06 83 ILE A N 1
ATOM 685 C CA . ILE A 1 83 ? -6.195 7.861 2.927 1.00 96.06 83 ILE A CA 1
ATOM 686 C C . ILE A 1 83 ? -5.147 6.761 2.765 1.00 96.06 83 ILE A C 1
ATOM 688 O O . ILE A 1 83 ? -4.378 6.803 1.809 1.00 96.06 83 ILE A O 1
ATOM 692 N N . HIS A 1 84 ? -5.152 5.754 3.644 1.00 96.62 84 HIS A N 1
ATOM 693 C CA . HIS A 1 84 ? -4.235 4.622 3.534 1.00 96.62 84 HIS A CA 1
ATOM 694 C C . HIS A 1 84 ? -4.395 3.902 2.191 1.00 96.62 84 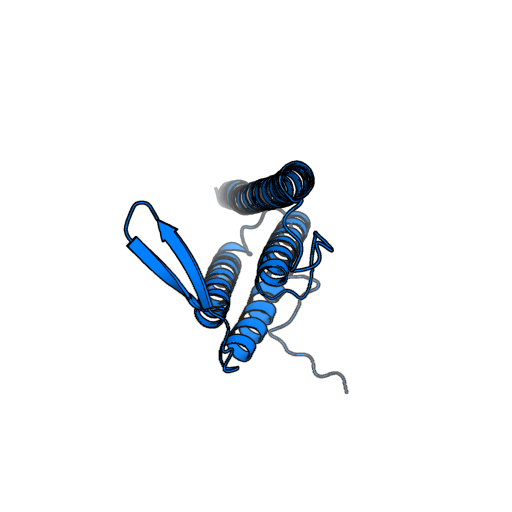HIS A C 1
ATOM 696 O O . HIS A 1 84 ? -3.417 3.727 1.473 1.00 96.62 84 HIS A O 1
ATOM 702 N N . THR A 1 85 ? -5.629 3.546 1.817 1.00 96.25 85 THR A N 1
ATOM 703 C CA . THR A 1 85 ? -5.883 2.787 0.585 1.00 96.25 85 THR A CA 1
ATOM 704 C C . THR A 1 85 ? -5.380 3.530 -0.650 1.00 96.25 85 THR A C 1
ATOM 706 O O . THR A 1 85 ? -4.651 2.958 -1.458 1.00 96.25 85 THR A O 1
ATOM 709 N N . LEU A 1 86 ? -5.727 4.813 -0.785 1.00 96.50 86 LEU A N 1
ATOM 710 C CA . LEU A 1 86 ? -5.312 5.613 -1.935 1.00 96.50 86 LEU A CA 1
ATOM 711 C C . LEU A 1 86 ? -3.803 5.843 -1.953 1.00 96.50 86 LEU A C 1
ATOM 713 O O . LEU A 1 86 ? -3.204 5.679 -3.010 1.00 96.50 86 LEU A O 1
ATOM 717 N N . ALA A 1 87 ? -3.193 6.172 -0.810 1.00 96.56 87 ALA A N 1
ATOM 718 C CA . ALA A 1 87 ? -1.753 6.403 -0.722 1.00 96.56 87 ALA A CA 1
ATOM 719 C C . ALA A 1 87 ? -0.952 5.140 -1.067 1.00 96.56 87 ALA A C 1
ATOM 721 O O . ALA A 1 87 ? 0.015 5.210 -1.821 1.00 96.56 87 ALA A O 1
ATOM 722 N N . THR A 1 88 ? -1.359 3.974 -0.562 1.00 97.25 88 THR A N 1
ATOM 723 C CA . THR A 1 88 ? -0.670 2.710 -0.842 1.00 97.25 88 THR A CA 1
ATOM 724 C C . THR A 1 88 ? -0.825 2.293 -2.302 1.00 97.25 88 THR A C 1
ATOM 726 O O . THR A 1 88 ? 0.172 1.946 -2.936 1.00 97.25 88 THR A O 1
ATOM 729 N N . ILE A 1 89 ? -2.042 2.358 -2.857 1.00 96.31 89 ILE A N 1
ATOM 730 C CA . ILE A 1 89 ? -2.286 1.989 -4.259 1.00 96.31 89 ILE A CA 1
ATOM 731 C C . ILE A 1 89 ? -1.544 2.933 -5.205 1.00 96.31 89 ILE A C 1
ATOM 733 O O . ILE A 1 89 ? -0.872 2.452 -6.115 1.00 96.31 89 ILE A O 1
ATOM 737 N N . SER A 1 90 ? -1.629 4.252 -4.997 1.00 94.62 90 SER A N 1
ATOM 738 C CA . SER A 1 90 ? -0.968 5.223 -5.875 1.00 94.62 90 SER A CA 1
ATOM 739 C C . SER A 1 90 ? 0.548 5.070 -5.832 1.00 94.62 90 SER A C 1
ATOM 741 O O . SER A 1 90 ? 1.176 4.981 -6.883 1.00 94.62 90 SER A O 1
ATOM 743 N N . THR A 1 91 ? 1.131 4.953 -4.638 1.00 94.38 91 THR A N 1
ATOM 744 C CA . THR A 1 91 ? 2.583 4.808 -4.471 1.00 94.38 91 THR A CA 1
ATOM 745 C C . THR A 1 91 ? 3.093 3.542 -5.149 1.00 94.38 91 THR A C 1
ATOM 747 O O . THR A 1 91 ? 4.057 3.598 -5.906 1.00 94.38 91 THR A O 1
ATOM 750 N N . ILE A 1 92 ? 2.423 2.403 -4.944 1.00 93.50 92 ILE A N 1
ATOM 751 C CA . ILE A 1 92 ? 2.817 1.151 -5.601 1.00 93.50 92 ILE A CA 1
ATOM 752 C C . ILE A 1 92 ? 2.622 1.252 -7.115 1.00 93.50 92 ILE A C 1
ATOM 754 O O . ILE A 1 92 ? 3.514 0.852 -7.854 1.00 93.50 92 ILE A O 1
ATOM 758 N N . ALA A 1 93 ? 1.526 1.841 -7.599 1.00 91.50 93 ALA A N 1
ATOM 759 C CA . ALA A 1 93 ? 1.325 2.050 -9.032 1.00 91.50 93 ALA A CA 1
ATOM 760 C C . ALA A 1 93 ? 2.456 2.888 -9.656 1.00 91.50 93 ALA A C 1
ATOM 762 O O . ALA A 1 93 ? 3.013 2.485 -10.675 1.00 91.50 93 ALA A O 1
ATOM 763 N N . PHE A 1 94 ? 2.866 3.992 -9.023 1.00 89.31 94 PHE A N 1
ATOM 764 C CA . PHE A 1 94 ? 3.995 4.799 -9.500 1.00 89.31 94 PHE A CA 1
ATOM 765 C C . PHE A 1 94 ? 5.315 4.020 -9.503 1.00 89.31 94 PHE A C 1
ATOM 767 O O . PHE A 1 94 ? 6.056 4.079 -10.484 1.00 89.31 94 PHE A O 1
ATOM 774 N N . LEU A 1 95 ? 5.584 3.238 -8.453 1.00 88.12 95 LEU A N 1
ATOM 775 C CA . LEU A 1 95 ? 6.774 2.386 -8.380 1.00 88.12 95 LEU A CA 1
ATOM 776 C C . LEU A 1 95 ? 6.792 1.298 -9.468 1.00 88.12 95 LEU A C 1
ATOM 778 O O . LEU A 1 95 ? 7.865 0.942 -9.945 1.00 88.12 95 LEU A O 1
ATOM 782 N N . LEU A 1 96 ? 5.628 0.801 -9.900 1.00 85.88 96 LEU A N 1
ATOM 783 C CA . LEU A 1 96 ? 5.497 -0.164 -11.002 1.00 85.88 96 LEU A CA 1
ATOM 784 C C . LEU A 1 96 ? 5.722 0.461 -12.390 1.00 85.88 96 LEU A C 1
ATOM 786 O O . LEU A 1 96 ? 6.222 -0.201 -13.306 1.00 85.88 96 LEU A O 1
ATOM 790 N N . MET A 1 97 ? 5.339 1.726 -12.572 1.00 81.12 97 MET A N 1
ATOM 791 C CA . MET A 1 97 ? 5.383 2.404 -13.875 1.00 81.12 97 MET A CA 1
ATOM 792 C C . MET A 1 97 ? 6.794 2.816 -14.319 1.00 81.12 97 MET A C 1
ATOM 794 O O . MET A 1 97 ? 7.036 2.955 -15.519 1.00 81.12 97 MET A O 1
ATOM 798 N N . LEU A 1 98 ? 7.728 2.985 -13.380 1.00 74.31 98 LEU A N 1
ATOM 799 C CA . LEU A 1 98 ? 9.112 3.363 -13.682 1.00 74.31 98 LEU A CA 1
ATOM 800 C C . LEU A 1 98 ? 9.921 2.246 -14.369 1.00 74.31 98 LEU A C 1
ATOM 802 O O . LEU A 1 98 ? 10.388 2.462 -15.487 1.00 74.31 98 LEU A O 1
ATOM 806 N N . PRO A 1 99 ? 10.078 1.036 -13.788 1.00 68.19 99 PRO A N 1
ATOM 807 C CA . PRO A 1 99 ? 10.853 -0.032 -14.426 1.00 68.19 99 PRO A CA 1
ATOM 808 C C . PRO A 1 99 ? 10.191 -0.571 -15.703 1.00 68.19 99 PRO A C 1
ATOM 810 O O . PRO A 1 99 ? 10.876 -1.111 -16.570 1.00 68.19 99 PRO A O 1
ATOM 813 N N . SER A 1 100 ? 8.873 -0.398 -15.855 1.00 65.19 100 SER A N 1
ATOM 814 C CA . SER A 1 100 ? 8.161 -0.737 -17.095 1.00 65.19 100 SER A CA 1
ATOM 815 C C . SER A 1 100 ? 8.400 0.264 -18.233 1.00 65.19 100 SER A C 1
ATOM 817 O O . SER A 1 100 ? 8.016 -0.012 -19.367 1.00 65.19 100 SER A O 1
ATOM 819 N N . GLY A 1 101 ? 9.042 1.408 -17.965 1.00 64.69 101 GLY A N 1
ATOM 820 C CA . GLY A 1 101 ? 9.335 2.434 -18.968 1.00 64.69 101 GLY A CA 1
ATOM 821 C C . GLY A 1 101 ? 8.110 3.226 -19.436 1.00 64.69 101 GLY A C 1
ATOM 822 O O . GLY A 1 101 ? 8.210 3.958 -20.416 1.00 64.69 101 GLY A O 1
ATOM 823 N N . ILE A 1 102 ? 6.963 3.090 -18.755 1.00 64.81 102 ILE A N 1
ATOM 824 C CA . ILE A 1 102 ? 5.741 3.854 -19.060 1.00 64.81 102 ILE A CA 1
ATOM 825 C C . ILE A 1 102 ? 5.910 5.308 -18.614 1.00 64.81 102 ILE A C 1
ATOM 827 O O . ILE A 1 102 ? 5.481 6.228 -19.305 1.00 64.81 102 ILE A O 1
ATOM 831 N N . ILE A 1 103 ? 6.545 5.510 -17.459 1.00 62.75 103 ILE A N 1
ATOM 832 C CA . ILE A 1 103 ? 6.951 6.826 -16.975 1.00 62.75 103 ILE A CA 1
ATOM 833 C C . ILE A 1 103 ? 8.473 6.861 -17.034 1.00 62.75 103 ILE A C 1
ATOM 835 O O . ILE A 1 103 ? 9.137 6.135 -16.297 1.00 62.75 103 ILE A O 1
ATOM 839 N N . SER A 1 104 ? 9.025 7.701 -17.909 1.00 60.41 104 SER A N 1
ATOM 840 C CA . SER A 1 104 ? 10.445 8.040 -17.870 1.00 60.41 104 SER A CA 1
ATOM 841 C C . SER A 1 104 ? 10.607 9.366 -17.143 1.00 60.41 104 SER A C 1
ATOM 843 O O . SER A 1 104 ? 10.021 10.367 -17.544 1.00 60.41 104 SER A O 1
ATOM 845 N N . LEU A 1 105 ? 11.390 9.373 -16.064 1.00 60.38 105 LEU A N 1
ATOM 846 C CA . LEU A 1 105 ? 11.744 10.605 -15.350 1.00 60.38 105 LEU A CA 1
ATOM 847 C C . LEU A 1 105 ? 12.940 11.327 -15.989 1.00 60.38 105 LEU A C 1
ATOM 849 O O . LEU A 1 105 ? 13.282 12.417 -15.547 1.00 60.38 105 LEU A O 1
ATOM 853 N N . ASN A 1 106 ? 13.566 10.737 -17.015 1.00 59.59 106 ASN A N 1
ATOM 854 C CA . ASN A 1 106 ? 14.683 11.333 -17.742 1.00 59.59 106 ASN A CA 1
ATOM 855 C C . ASN A 1 106 ? 14.603 11.005 -19.242 1.00 59.59 106 ASN A C 1
ATOM 857 O O . ASN A 1 106 ? 14.667 9.840 -19.635 1.00 59.59 106 ASN A O 1
ATOM 861 N N . ASP A 1 107 ? 14.543 12.035 -20.086 1.00 51.91 107 ASP A N 1
ATOM 862 C CA . ASP A 1 107 ? 14.669 11.944 -21.550 1.00 51.91 107 ASP A CA 1
ATOM 863 C C . ASP A 1 107 ? 16.144 11.873 -21.990 1.00 51.91 107 ASP A C 1
ATOM 86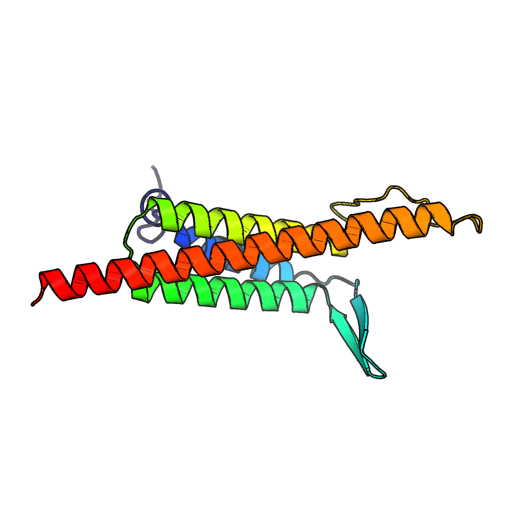5 O O . ASP A 1 107 ? 16.564 12.540 -22.933 1.00 51.91 107 ASP A O 1
ATOM 869 N N . SER A 1 108 ? 16.988 11.098 -21.299 1.00 47.41 108 SER A N 1
ATOM 870 C CA . SER A 1 108 ? 18.378 10.952 -21.749 1.00 47.41 108 SER A CA 1
ATOM 871 C C . SER A 1 108 ? 18.440 10.056 -22.996 1.00 47.41 108 SER A C 1
ATOM 873 O O . SER A 1 108 ? 18.027 8.891 -22.931 1.00 47.41 108 SER A O 1
ATOM 875 N N . PRO A 1 109 ? 18.945 10.553 -24.147 1.00 46.34 109 PRO A N 1
ATOM 876 C CA . PRO A 1 109 ? 19.105 9.734 -25.339 1.00 46.34 109 PRO A CA 1
ATOM 877 C C . PRO A 1 109 ? 20.078 8.590 -25.042 1.00 46.34 109 PRO A C 1
ATOM 879 O O . PRO A 1 109 ? 21.163 8.807 -24.516 1.00 46.34 109 PRO A O 1
ATOM 882 N N . LYS A 1 110 ? 19.722 7.357 -25.422 1.00 52.59 110 LYS A N 1
ATOM 883 C CA . LYS A 1 110 ? 20.484 6.119 -25.134 1.00 52.59 110 LYS A CA 1
ATOM 884 C C . LYS A 1 110 ? 21.895 6.048 -25.756 1.00 52.59 110 LYS A C 1
ATOM 886 O O . LYS A 1 110 ? 22.508 4.983 -25.750 1.00 52.59 110 LYS A O 1
ATOM 891 N N . ARG A 1 111 ? 22.400 7.120 -26.369 1.00 50.59 111 ARG A N 1
ATOM 892 C CA . ARG A 1 111 ? 23.691 7.173 -27.070 1.00 50.59 111 ARG A CA 1
ATOM 893 C C . ARG A 1 111 ? 24.297 8.567 -26.890 1.00 50.59 111 ARG A C 1
ATOM 895 O O . ARG A 1 111 ? 23.552 9.524 -27.035 1.00 50.59 111 ARG A O 1
ATOM 902 N N . TYR A 1 112 ? 25.613 8.613 -26.637 1.00 41.38 112 TYR A N 1
ATOM 903 C CA . TYR A 1 112 ? 26.579 9.739 -26.677 1.00 41.38 112 TYR A CA 1
ATOM 904 C C . TYR A 1 112 ? 27.378 9.991 -25.393 1.00 41.38 112 TYR A C 1
ATOM 906 O O . TYR A 1 112 ? 26.973 10.780 -24.567 1.00 41.38 112 TYR A O 1
ATOM 914 N N . TYR A 1 113 ? 28.569 9.385 -25.337 1.00 46.50 113 TYR A N 1
ATOM 915 C CA . TYR A 1 113 ? 29.765 9.529 -24.478 1.00 46.50 113 TYR A CA 1
ATOM 916 C C . TYR A 1 113 ? 30.135 10.893 -23.819 1.00 46.50 113 TYR A C 1
ATOM 918 O O . TYR A 1 113 ? 31.306 11.138 -23.545 1.00 46.50 113 TYR A O 1
ATOM 926 N N . ALA A 1 114 ? 29.189 11.770 -23.505 1.00 49.75 114 ALA A N 1
ATOM 927 C CA . ALA A 1 114 ? 29.368 13.022 -22.779 1.00 49.75 114 ALA A CA 1
ATOM 928 C C . ALA A 1 114 ? 28.312 13.096 -21.658 1.00 49.75 114 ALA A C 1
ATOM 930 O O . ALA A 1 114 ? 27.384 13.895 -21.720 1.00 49.75 114 ALA A O 1
ATOM 931 N N . PHE A 1 115 ? 28.397 12.190 -20.674 1.00 50.88 115 PHE A N 1
ATOM 932 C CA . PHE A 1 115 ? 27.284 11.897 -19.752 1.00 50.88 115 PHE A CA 1
ATOM 933 C C . PHE A 1 115 ? 27.554 12.102 -18.255 1.00 50.88 115 PHE A C 1
ATOM 935 O O . PHE A 1 115 ? 26.615 11.965 -17.489 1.00 50.88 115 PHE A O 1
ATOM 942 N N . ALA A 1 116 ? 28.752 12.475 -17.794 1.00 56.69 116 ALA A N 1
ATOM 943 C CA . ALA A 1 116 ? 29.036 12.428 -16.351 1.00 56.69 116 ALA A CA 1
ATOM 944 C C . ALA A 1 116 ? 28.108 13.320 -15.487 1.00 56.69 116 ALA A C 1
ATOM 946 O O . ALA A 1 116 ? 27.571 12.851 -14.491 1.00 56.69 116 ALA A O 1
ATOM 947 N N . GLU A 1 117 ? 27.854 14.574 -15.878 1.00 56.78 117 GLU A N 1
ATOM 948 C CA . GLU A 1 117 ? 27.025 15.496 -15.078 1.00 56.78 117 GLU A CA 1
ATOM 949 C C . GLU A 1 117 ? 25.515 15.271 -15.270 1.00 56.78 117 GLU A C 1
ATOM 951 O O . GLU A 1 117 ? 24.746 15.298 -14.307 1.00 56.78 117 GLU A O 1
ATOM 956 N N . ALA A 1 118 ? 25.080 14.993 -16.505 1.00 55.53 118 ALA A N 1
ATOM 957 C CA . ALA A 1 118 ? 23.675 14.725 -16.816 1.00 55.53 118 ALA A CA 1
ATOM 958 C C . ALA A 1 118 ? 23.201 13.394 -16.209 1.00 55.53 118 ALA A C 1
ATOM 960 O O . ALA A 1 118 ? 22.103 13.324 -15.659 1.00 55.53 118 ALA A O 1
ATOM 961 N N . GLU A 1 119 ? 24.040 12.356 -16.240 1.00 57.47 119 GLU A N 1
ATOM 962 C CA . GLU A 1 119 ? 23.757 11.054 -15.633 1.00 57.47 119 GLU A CA 1
ATOM 963 C C . GLU A 1 119 ? 23.688 11.171 -14.104 1.00 57.47 119 GLU A C 1
ATOM 965 O O . GLU A 1 119 ? 22.755 10.650 -13.491 1.00 57.47 119 GLU A O 1
ATOM 970 N N . GLN A 1 120 ? 24.576 11.956 -13.487 1.00 58.50 120 GLN A N 1
ATOM 971 C CA . GLN A 1 120 ? 24.581 12.171 -12.039 1.00 58.50 120 GLN A CA 1
ATOM 972 C C . GLN A 1 120 ? 23.352 12.963 -11.558 1.00 58.50 120 GLN A C 1
ATOM 974 O O . GLN A 1 120 ? 22.716 12.565 -10.580 1.00 58.50 120 GLN A O 1
ATOM 979 N N . ALA A 1 121 ? 22.934 14.010 -12.279 1.00 59.94 121 ALA A N 1
ATOM 980 C CA . ALA A 1 121 ? 21.687 14.729 -11.994 1.00 59.94 121 ALA A CA 1
ATOM 981 C C . ALA A 1 121 ? 20.445 13.832 -12.174 1.00 59.94 121 ALA A C 1
ATOM 983 O O . ALA A 1 121 ? 19.538 13.828 -11.337 1.00 59.94 121 ALA A O 1
ATOM 984 N N . SER A 1 122 ? 20.428 13.015 -13.231 1.00 63.28 122 SER A N 1
ATOM 985 C CA . SER A 1 122 ? 19.351 12.064 -13.525 1.00 63.28 122 SER A CA 1
ATOM 986 C C . SER A 1 122 ? 19.204 10.994 -12.428 1.00 63.28 122 SER A C 1
ATOM 988 O O . SER A 1 122 ? 18.086 10.663 -12.017 1.00 63.28 122 SER A O 1
ATOM 990 N N . PHE A 1 123 ? 20.334 10.512 -11.900 1.00 60.12 123 PHE A N 1
ATOM 991 C CA . PHE A 1 123 ? 20.414 9.505 -10.848 1.00 60.12 123 PHE A CA 1
ATOM 992 C C . PHE A 1 123 ? 19.978 10.059 -9.487 1.00 60.12 123 PHE A C 1
ATOM 994 O O . PHE A 1 123 ? 19.235 9.390 -8.761 1.00 60.12 123 PHE A O 1
ATOM 1001 N N . LEU A 1 124 ? 20.374 11.295 -9.159 1.00 61.59 124 LEU A N 1
ATOM 1002 C CA . LEU A 1 124 ? 19.904 11.995 -7.960 1.00 61.59 124 LEU A CA 1
ATOM 1003 C C . LEU A 1 124 ? 18.379 12.170 -7.992 1.00 61.59 124 LEU A C 1
ATOM 1005 O O . LEU A 1 124 ? 17.714 11.823 -7.019 1.00 61.59 124 LEU A O 1
ATOM 1009 N N . ASN A 1 125 ? 17.807 12.581 -9.129 1.00 76.44 125 ASN A N 1
ATOM 1010 C CA . ASN A 1 125 ? 16.357 12.752 -9.278 1.00 76.44 125 ASN A CA 1
ATOM 1011 C C . ASN A 1 125 ? 15.577 11.440 -9.087 1.00 76.44 125 ASN A C 1
ATOM 1013 O O . ASN A 1 125 ? 14.568 11.412 -8.377 1.00 76.44 125 ASN A O 1
ATOM 1017 N N . ILE A 1 126 ? 16.052 10.338 -9.677 1.00 76.56 126 ILE A N 1
ATOM 1018 C CA . ILE A 1 126 ? 15.419 9.018 -9.534 1.00 76.56 126 ILE A CA 1
ATOM 1019 C C . ILE A 1 126 ? 15.531 8.515 -8.087 1.00 76.56 126 ILE A C 1
ATOM 1021 O O . ILE A 1 126 ? 14.554 8.017 -7.525 1.00 76.56 126 ILE A O 1
ATOM 1025 N N . THR A 1 127 ? 16.696 8.678 -7.457 1.00 78.38 127 THR A N 1
ATOM 1026 C CA . THR A 1 127 ? 16.925 8.249 -6.068 1.00 78.38 127 THR A CA 1
ATOM 1027 C C . THR A 1 127 ? 16.051 9.033 -5.089 1.00 78.38 127 THR A C 1
ATOM 1029 O O . THR A 1 127 ? 15.419 8.436 -4.214 1.00 78.38 127 THR A O 1
ATOM 1032 N N . THR A 1 128 ? 15.949 10.354 -5.257 1.00 84.94 128 THR A N 1
ATOM 1033 C CA . THR A 1 128 ? 15.060 11.210 -4.457 1.00 84.94 128 THR A CA 1
ATOM 1034 C C . THR A 1 128 ? 13.589 10.848 -4.659 1.00 84.94 128 THR A C 1
ATOM 1036 O O . THR A 1 128 ? 12.819 10.844 -3.700 1.00 84.94 128 THR A O 1
ATOM 1039 N N . PHE A 1 129 ? 13.186 10.489 -5.880 1.00 85.88 129 PHE A N 1
ATOM 1040 C CA . PHE A 1 129 ? 11.831 10.007 -6.135 1.00 85.88 129 PHE A CA 1
ATOM 1041 C C . PHE A 1 129 ? 11.544 8.691 -5.395 1.00 85.88 129 PHE A C 1
ATOM 1043 O O . PHE A 1 129 ? 10.541 8.595 -4.683 1.00 85.88 129 PHE A O 1
ATOM 1050 N N . TYR A 1 130 ? 12.427 7.691 -5.504 1.00 84.88 130 TYR A N 1
ATOM 1051 C CA . TYR A 1 130 ? 12.256 6.409 -4.810 1.00 84.88 130 TYR A CA 1
ATOM 1052 C C . TYR A 1 130 ? 12.230 6.568 -3.287 1.00 84.88 130 TYR A C 1
ATOM 1054 O O . TYR A 1 130 ? 11.398 5.941 -2.628 1.00 84.88 130 TYR A O 1
ATOM 1062 N N . SER A 1 131 ? 13.086 7.422 -2.720 1.00 88.00 131 SER A N 1
ATOM 1063 C CA . SER A 1 131 ? 13.090 7.677 -1.277 1.00 88.00 131 SER A CA 1
ATOM 1064 C C . SER A 1 131 ? 11.816 8.392 -0.819 1.00 88.00 131 SER A C 1
ATOM 1066 O O . SER A 1 131 ? 11.228 7.993 0.187 1.00 88.00 131 SER A O 1
ATOM 1068 N N . ALA A 1 132 ? 11.313 9.366 -1.585 1.00 91.56 132 ALA A N 1
ATOM 1069 C CA . ALA A 1 132 ? 10.035 10.019 -1.303 1.00 91.56 132 ALA A CA 1
ATOM 1070 C C . ALA A 1 132 ? 8.861 9.025 -1.344 1.00 91.56 132 ALA A C 1
ATOM 1072 O O . ALA A 1 132 ? 8.044 9.000 -0.421 1.00 91.56 132 ALA A O 1
ATOM 1073 N N . MET A 1 133 ? 8.800 8.160 -2.363 1.00 92.88 133 MET A N 1
ATOM 1074 C CA . MET A 1 133 ? 7.783 7.105 -2.453 1.00 92.88 133 MET A CA 1
ATOM 1075 C C . MET A 1 133 ? 7.879 6.123 -1.279 1.00 92.88 133 MET A C 1
ATOM 1077 O O . MET A 1 133 ? 6.857 5.766 -0.692 1.00 92.88 133 MET A O 1
ATOM 1081 N N . ALA A 1 134 ? 9.090 5.725 -0.881 1.00 92.50 134 ALA A N 1
ATOM 1082 C CA . ALA A 1 134 ? 9.297 4.854 0.273 1.00 92.50 134 ALA A CA 1
ATOM 1083 C C . ALA A 1 134 ? 8.793 5.499 1.576 1.00 92.50 134 ALA A C 1
ATOM 1085 O O . ALA A 1 134 ? 8.085 4.848 2.346 1.00 92.50 134 ALA A O 1
ATOM 1086 N N . ILE A 1 135 ? 9.081 6.787 1.799 1.00 95.81 135 ILE A N 1
ATOM 1087 C CA . ILE A 1 135 ? 8.590 7.535 2.967 1.00 95.81 135 ILE A CA 1
ATOM 1088 C C . ILE A 1 135 ? 7.059 7.596 2.968 1.00 95.81 135 ILE A C 1
ATOM 1090 O O . ILE A 1 135 ? 6.440 7.301 3.991 1.00 95.81 135 ILE A O 1
ATOM 1094 N N . ILE A 1 136 ? 6.434 7.924 1.833 1.00 96.38 136 ILE A N 1
ATOM 1095 C CA . ILE A 1 136 ? 4.967 7.960 1.712 1.00 96.38 136 ILE A CA 1
ATOM 1096 C C . ILE A 1 136 ? 4.370 6.586 2.028 1.00 96.38 136 ILE A C 1
ATOM 1098 O O . ILE A 1 136 ? 3.381 6.500 2.762 1.00 96.38 136 ILE A O 1
ATOM 1102 N N . LEU A 1 137 ? 4.982 5.508 1.532 1.00 95.56 137 LEU A N 1
ATOM 1103 C CA . LEU A 1 137 ? 4.519 4.150 1.793 1.00 95.56 137 LEU A CA 1
ATOM 1104 C C . LEU A 1 137 ? 4.611 3.799 3.284 1.00 95.56 137 LEU A C 1
ATOM 1106 O O . LEU A 1 137 ? 3.647 3.265 3.833 1.00 95.56 137 LEU A O 1
ATOM 1110 N N . ILE A 1 138 ? 5.718 4.146 3.949 1.00 97.00 138 ILE A N 1
ATOM 1111 C CA . ILE A 1 138 ? 5.901 3.953 5.397 1.00 97.00 138 ILE A CA 1
ATOM 1112 C C . ILE A 1 138 ? 4.832 4.722 6.179 1.00 97.00 138 ILE A C 1
ATOM 1114 O O . ILE A 1 138 ? 4.167 4.148 7.041 1.00 97.00 138 ILE A O 1
ATOM 1118 N N . VAL A 1 139 ? 4.614 5.999 5.852 1.00 97.62 139 VAL A N 1
ATOM 1119 C CA . VAL A 1 139 ? 3.585 6.828 6.499 1.00 97.62 139 VAL A CA 1
ATOM 1120 C C . VAL A 1 139 ? 2.193 6.227 6.302 1.00 97.62 139 VAL A C 1
ATOM 1122 O O . VAL A 1 139 ? 1.410 6.169 7.252 1.00 97.62 139 VAL A O 1
ATOM 1125 N N . ALA A 1 140 ? 1.886 5.716 5.108 1.00 96.81 140 ALA A N 1
ATOM 1126 C CA . ALA A 1 140 ? 0.627 5.031 4.846 1.00 96.81 140 ALA A CA 1
ATOM 1127 C C . ALA A 1 140 ? 0.464 3.786 5.742 1.00 96.81 140 ALA A C 1
ATOM 1129 O O . ALA A 1 140 ? -0.591 3.621 6.361 1.00 96.81 140 ALA A O 1
ATOM 1130 N N . GLN A 1 141 ? 1.505 2.956 5.889 1.00 96.50 141 GLN A N 1
ATOM 1131 C CA . GLN A 1 141 ? 1.451 1.782 6.773 1.00 96.50 141 GLN A CA 1
ATOM 1132 C C . GLN A 1 141 ? 1.272 2.174 8.248 1.00 96.50 141 GLN A C 1
ATOM 1134 O O . GLN A 1 141 ? 0.498 1.544 8.970 1.00 96.50 141 GLN A O 1
ATOM 1139 N N . LEU A 1 142 ? 1.915 3.251 8.706 1.00 96.88 142 LEU A N 1
ATOM 1140 C CA . LEU A 1 142 ? 1.704 3.767 10.062 1.00 96.88 142 LEU A CA 1
ATOM 1141 C C . LEU A 1 142 ? 0.262 4.245 10.270 1.00 96.88 142 LEU A C 1
ATOM 1143 O O . LEU A 1 142 ? -0.341 3.933 11.297 1.00 96.88 142 LEU A O 1
ATOM 1147 N N . LEU A 1 143 ? -0.332 4.937 9.292 1.00 95.56 143 LEU A N 1
ATOM 1148 C CA . LEU A 1 143 ? -1.740 5.348 9.352 1.00 95.56 143 LEU A CA 1
ATOM 1149 C C . LEU A 1 143 ? -2.688 4.151 9.457 1.00 95.56 143 LEU A C 1
ATOM 1151 O O . LEU A 1 143 ? -3.672 4.216 10.197 1.00 95.56 143 LEU A O 1
ATOM 1155 N N . PHE A 1 144 ? -2.391 3.057 8.756 1.00 95.44 144 PHE A N 1
ATOM 1156 C CA . PHE A 1 144 ? -3.140 1.808 8.874 1.00 95.44 144 PHE A CA 1
ATOM 1157 C C . PHE A 1 144 ? -3.086 1.240 10.296 1.00 95.44 144 PHE A C 1
ATOM 1159 O O . PHE A 1 144 ? -4.137 0.972 10.889 1.00 95.44 144 PHE A O 1
ATOM 1166 N N . LEU A 1 145 ? -1.883 1.135 10.868 1.00 95.62 145 LEU A N 1
ATOM 1167 C CA . LEU A 1 145 ? -1.684 0.645 12.234 1.00 95.62 145 LEU A CA 1
ATOM 1168 C C . LEU A 1 145 ? -2.374 1.538 13.270 1.00 95.62 145 LEU A C 1
ATOM 1170 O O . LEU A 1 145 ? -3.050 1.022 14.157 1.00 95.62 145 LEU A O 1
ATOM 1174 N N . ILE A 1 146 ? -2.278 2.863 13.131 1.00 95.56 146 ILE A N 1
ATOM 1175 C CA . ILE A 1 146 ? -2.962 3.822 14.011 1.00 95.56 146 ILE A CA 1
ATOM 1176 C C . ILE A 1 146 ? -4.482 3.647 13.919 1.00 95.56 146 ILE A C 1
ATOM 1178 O O . ILE A 1 146 ? -5.162 3.600 14.944 1.00 95.56 146 ILE A O 1
ATOM 1182 N N . ASN A 1 147 ? -5.027 3.521 12.706 1.00 95.62 147 ASN A N 1
ATOM 1183 C CA . ASN A 1 147 ? -6.470 3.404 12.495 1.00 95.62 147 ASN A CA 1
ATOM 1184 C C . ASN A 1 147 ? -7.049 2.137 13.141 1.00 95.62 147 ASN A C 1
ATOM 1186 O O . ASN A 1 147 ? -8.130 2.187 13.730 1.00 95.62 147 ASN A O 1
ATOM 1190 N N . ILE A 1 148 ? -6.335 1.013 13.048 1.00 94.88 148 ILE A N 1
ATOM 1191 C CA . ILE A 1 148 ? -6.758 -0.249 13.667 1.00 94.88 148 ILE A CA 1
ATOM 1192 C C . ILE A 1 148 ? -6.479 -0.242 15.167 1.00 94.88 148 ILE A C 1
ATOM 1194 O O . ILE A 1 148 ? -7.369 -0.582 15.936 1.00 94.88 148 ILE A O 1
ATOM 1198 N N . GLY A 1 149 ? -5.287 0.165 15.604 1.00 93.94 149 GLY A N 1
ATOM 1199 C CA . GLY A 1 149 ? -4.894 0.143 17.014 1.00 93.94 149 GLY A CA 1
ATOM 1200 C C . GLY A 1 149 ? -5.778 1.042 17.879 1.00 93.94 149 GLY A C 1
ATOM 1201 O O . GLY A 1 149 ? -6.359 0.587 18.864 1.00 93.94 149 GLY A O 1
ATOM 1202 N N . ALA A 1 150 ? -5.972 2.299 17.474 1.00 93.94 150 ALA A N 1
ATOM 1203 C CA . ALA A 1 150 ? -6.852 3.219 18.194 1.00 93.94 150 ALA A CA 1
ATOM 1204 C C . ALA A 1 150 ? -8.324 2.775 18.139 1.00 93.94 150 ALA A C 1
ATOM 1206 O O . ALA A 1 150 ? -9.070 2.932 19.110 1.00 93.94 150 ALA A O 1
ATOM 1207 N N . GLY A 1 151 ? -8.754 2.203 17.012 1.00 93.25 151 GLY A N 1
ATOM 1208 C CA . GLY A 1 151 ? -10.109 1.688 16.871 1.00 93.25 151 GLY A CA 1
ATOM 1209 C C . GLY A 1 151 ? -10.363 0.430 17.715 1.00 93.25 151 GLY A C 1
ATOM 1210 O O . GLY A 1 151 ? -11.430 0.317 18.319 1.00 93.25 151 GLY A O 1
ATOM 1211 N N . LEU A 1 152 ? -9.365 -0.445 17.861 1.00 93.31 152 LEU A N 1
ATOM 1212 C CA . LEU A 1 152 ? -9.388 -1.610 18.746 1.00 93.31 152 LEU A CA 1
ATOM 1213 C C . LEU A 1 152 ? -9.499 -1.191 20.217 1.00 93.31 152 LEU A C 1
ATOM 1215 O O . LEU A 1 152 ? -10.364 -1.706 20.923 1.00 93.31 152 LEU A O 1
ATOM 1219 N N . ILE A 1 153 ? -8.691 -0.222 20.664 1.00 94.31 153 ILE A N 1
ATOM 1220 C CA . ILE A 1 153 ? -8.761 0.318 22.035 1.00 94.31 153 ILE A CA 1
ATOM 1221 C C . ILE A 1 153 ? -10.163 0.873 22.311 1.00 94.31 153 ILE A C 1
ATOM 1223 O O . ILE A 1 153 ? -10.803 0.513 23.298 1.00 94.31 153 ILE A O 1
ATOM 1227 N N . LYS A 1 154 ? -10.688 1.700 21.400 1.00 92.56 154 LYS A N 1
ATOM 1228 C CA . LYS A 1 154 ? -12.041 2.264 21.515 1.00 92.56 154 LYS A CA 1
ATOM 1229 C C . LYS A 1 154 ? -13.126 1.185 21.533 1.00 92.56 154 LYS A C 1
ATOM 1231 O O . LYS A 1 154 ? -14.141 1.346 22.207 1.00 92.56 154 LYS A O 1
ATOM 1236 N N . TRP A 1 155 ? -12.950 0.112 20.768 1.00 91.38 155 TRP A N 1
ATOM 1237 C CA . TRP A 1 155 ? -13.877 -1.015 20.732 1.00 91.38 155 TRP A CA 1
ATOM 1238 C C . TRP A 1 155 ? -13.851 -1.821 22.036 1.00 91.38 155 TRP A C 1
ATOM 1240 O O . TRP A 1 155 ? -14.918 -2.169 22.539 1.00 91.38 155 TRP A O 1
ATOM 1250 N N . ALA A 1 156 ? -12.668 -2.053 22.609 1.00 91.38 156 ALA A N 1
ATOM 1251 C CA . ALA A 1 156 ? -12.506 -2.751 23.882 1.00 91.38 156 ALA A CA 1
ATOM 1252 C C . ALA A 1 156 ? -13.138 -1.962 25.041 1.00 91.38 156 ALA A C 1
ATOM 1254 O O . ALA A 1 156 ? -13.921 -2.521 25.801 1.00 91.38 156 ALA A O 1
ATOM 1255 N N . LEU A 1 157 ? -12.901 -0.646 25.105 1.00 92.44 157 LEU A N 1
ATOM 1256 C CA . LEU A 1 157 ? -13.475 0.237 26.132 1.00 92.44 157 LEU A CA 1
ATOM 1257 C C . LEU A 1 157 ? -15.006 0.335 26.093 1.00 92.44 157 LEU A C 1
ATOM 1259 O O . LEU A 1 157 ? -15.614 0.711 27.081 1.00 92.44 157 LEU A O 1
ATOM 1263 N N . ARG A 1 158 ? -15.645 0.031 24.958 1.00 88.50 158 ARG A N 1
ATOM 1264 C CA . ARG A 1 158 ? -17.116 -0.005 24.849 1.00 88.50 158 ARG A CA 1
ATOM 1265 C C . ARG A 1 158 ? -17.728 -1.312 25.351 1.00 88.50 158 ARG A C 1
ATOM 1267 O O . ARG A 1 158 ? -18.950 -1.410 25.408 1.00 88.50 158 ARG A O 1
ATOM 1274 N N . ARG A 1 159 ? -16.901 -2.334 25.575 1.00 83.12 159 ARG A N 1
ATOM 1275 C CA . ARG A 1 159 ? -17.315 -3.677 26.000 1.00 83.12 159 ARG A CA 1
ATOM 1276 C C . ARG A 1 159 ? -16.931 -3.998 27.446 1.00 83.12 159 ARG A C 1
ATOM 1278 O O . ARG A 1 159 ? -17.429 -4.997 27.953 1.00 83.12 159 ARG A O 1
ATOM 1285 N N . ALA A 1 160 ? -16.038 -3.208 28.040 1.00 76.25 160 ALA A N 1
ATOM 1286 C CA . ALA A 1 160 ? -15.750 -3.198 29.471 1.00 76.25 160 ALA A CA 1
ATOM 1287 C C . ALA A 1 160 ? -16.805 -2.359 30.202 1.00 76.25 160 ALA A C 1
ATOM 1289 O O . ALA A 1 160 ? -17.177 -2.760 31.323 1.00 76.25 160 ALA A O 1
#

Organism: NCBI:txid2303333